Protein AF-A0AAV4GN43-F1 (afdb_monomer_lite)

InterPro domains:
  IPR001873 Epithelial sodium channel [PF00858] (1-81)
  IPR001873 Epithelial sodium channel [PR01078] (28-48)
  IPR001873 Epithelial sodium channel [PR01078] (48-62)
  IPR001873 Epithelial sodium channel [PR01078] (62-78)
  IPR00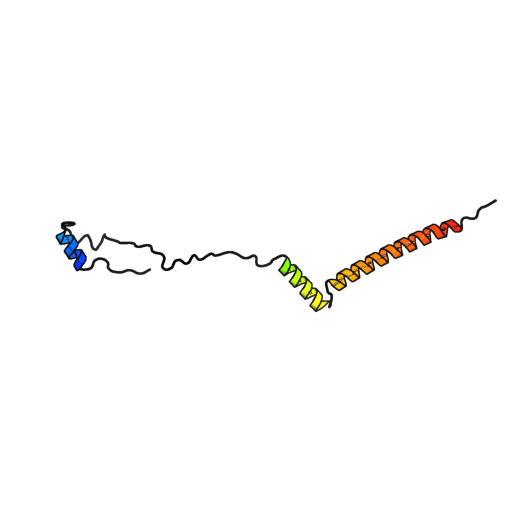1873 Epithelial sodium channel [PTHR11690] (20-88)

Structure (mmCIF, N/CA/C/O backbone):
data_AF-A0AAV4GN43-F1
#
_entry.id   AF-A0AAV4GN43-F1
#
loop_
_atom_site.group_PDB
_atom_site.id
_atom_site.type_symbol
_atom_site.label_atom_id
_atom_site.label_alt_id
_atom_site.label_comp_id
_atom_site.label_asym_id
_atom_site.label_entity_id
_atom_site.label_seq_id
_atom_site.pdbx_PDB_ins_code
_atom_site.Cartn_x
_atom_site.Cartn_y
_atom_site.Cartn_z
_atom_site.occupancy
_atom_site.B_iso_or_equiv
_atom_site.auth_seq_id
_atom_site.auth_comp_id
_atom_site.auth_asym_id
_atom_site.auth_atom_id
_atom_site.pdbx_PDB_model_num
ATOM 1 N N . MET A 1 1 ? -27.401 -11.033 34.724 1.00 54.81 1 MET A N 1
ATOM 2 C CA . MET A 1 1 ? -28.696 -10.676 35.337 1.00 54.81 1 MET A CA 1
ATOM 3 C C . MET A 1 1 ? -28.532 -10.817 36.836 1.00 54.81 1 MET A C 1
ATOM 5 O O . MET A 1 1 ? -27.909 -11.785 37.253 1.00 54.81 1 MET A O 1
ATOM 9 N N . SER A 1 2 ? -28.969 -9.821 37.603 1.00 72.81 2 SER A N 1
ATOM 10 C CA . SER A 1 2 ? -28.910 -9.826 39.068 1.00 72.81 2 SER A CA 1
ATOM 11 C C . SER A 1 2 ? -30.337 -9.793 39.586 1.00 72.81 2 SER A C 1
ATOM 13 O O . SER A 1 2 ? -31.152 -9.064 39.027 1.00 72.81 2 SER A O 1
ATOM 15 N N . TYR A 1 3 ? -30.621 -10.567 40.626 1.00 74.94 3 TYR A N 1
ATOM 16 C CA . TYR A 1 3 ? -31.922 -10.598 41.283 1.00 74.94 3 TYR A CA 1
ATOM 17 C C . TYR A 1 3 ? -31.704 -10.340 42.768 1.00 74.94 3 TYR A C 1
ATOM 19 O O . TYR A 1 3 ? -30.750 -10.856 43.353 1.00 74.94 3 TYR A O 1
ATOM 27 N N . ALA A 1 4 ? -32.567 -9.525 43.355 1.00 77.06 4 ALA A N 1
ATOM 28 C CA . ALA A 1 4 ? -32.612 -9.284 44.785 1.00 77.06 4 ALA A CA 1
ATOM 29 C C . ALA A 1 4 ? -34.055 -9.464 45.242 1.00 77.06 4 ALA A C 1
ATOM 31 O O . ALA A 1 4 ? -34.987 -9.151 44.501 1.00 77.06 4 ALA A O 1
ATOM 32 N N . ASP A 1 5 ? -34.222 -9.991 46.448 1.00 71.81 5 ASP A N 1
ATOM 33 C CA . ASP A 1 5 ? -35.535 -10.083 47.064 1.00 71.81 5 ASP A CA 1
ATOM 34 C C . ASP A 1 5 ? -35.965 -8.676 4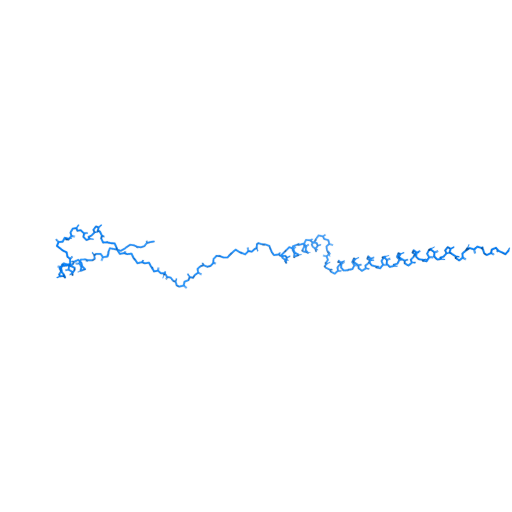7.497 1.00 71.81 5 ASP A C 1
ATOM 36 O O . ASP A 1 5 ? -35.436 -8.108 48.456 1.00 71.81 5 ASP A O 1
ATOM 40 N N . PHE A 1 6 ? -36.850 -8.070 46.706 1.00 66.88 6 PHE A N 1
ATOM 41 C CA . PHE A 1 6 ? -37.316 -6.699 46.905 1.00 66.88 6 PHE A CA 1
ATOM 42 C C . PHE A 1 6 ? -38.253 -6.585 48.119 1.00 66.88 6 PHE A C 1
ATOM 44 O O . PHE A 1 6 ? -38.317 -5.545 48.782 1.00 66.88 6 PHE A O 1
ATOM 51 N N . ALA A 1 7 ? -38.944 -7.673 48.466 1.00 66.44 7 ALA A N 1
ATOM 52 C CA . ALA A 1 7 ? -39.922 -7.703 49.543 1.00 66.44 7 ALA A CA 1
ATOM 53 C C . ALA A 1 7 ? -39.241 -7.859 50.913 1.00 66.44 7 ALA A C 1
ATOM 55 O O . ALA A 1 7 ? -39.345 -8.878 51.591 1.00 66.44 7 ALA A O 1
ATOM 56 N N . SER A 1 8 ? -38.532 -6.821 51.365 1.00 71.88 8 SER A N 1
ATOM 57 C CA . SER A 1 8 ? -38.031 -6.809 52.741 1.00 71.88 8 SER A CA 1
ATOM 58 C C . SER A 1 8 ? -39.199 -6.785 53.740 1.00 71.88 8 SER A C 1
ATOM 60 O O . SER A 1 8 ? -40.208 -6.105 53.530 1.00 71.88 8 SER A O 1
ATOM 62 N N . LYS A 1 9 ? -39.032 -7.451 54.893 1.00 74.00 9 LYS A N 1
ATOM 63 C CA . LYS A 1 9 ? -40.019 -7.488 55.999 1.00 74.00 9 LYS A CA 1
ATOM 64 C C . LYS A 1 9 ? -40.494 -6.100 56.454 1.00 74.00 9 LYS A C 1
ATOM 66 O O . LYS A 1 9 ? -41.540 -5.973 57.084 1.00 74.00 9 LYS A O 1
ATOM 71 N N . PHE A 1 10 ? -39.704 -5.061 56.180 1.00 76.06 10 PHE A N 1
ATOM 72 C CA . PHE A 1 10 ? -40.048 -3.672 56.459 1.00 76.06 10 PHE A CA 1
ATOM 73 C C . PHE A 1 10 ? -41.084 -3.122 55.468 1.00 76.06 10 PHE A C 1
ATOM 75 O O . PHE A 1 10 ? -42.096 -2.580 55.904 1.00 76.06 10 PHE A O 1
ATOM 82 N N . ILE A 1 11 ? -40.875 -3.316 54.159 1.00 74.06 11 ILE A N 1
ATOM 83 C CA . ILE A 1 11 ? -41.825 -2.893 53.113 1.00 74.06 11 ILE A CA 1
ATOM 84 C C . ILE A 1 11 ? -43.130 -3.673 53.235 1.00 74.06 11 ILE A C 1
ATOM 86 O O . ILE A 1 11 ? -44.203 -3.090 53.130 1.00 74.06 11 ILE A O 1
ATOM 90 N N . GLU A 1 12 ? -43.047 -4.965 53.549 1.00 71.88 12 GLU A N 1
ATOM 91 C CA . GLU A 1 12 ? -44.221 -5.798 53.807 1.00 71.88 12 GLU A CA 1
ATOM 92 C C . GLU A 1 12 ? -45.069 -5.229 54.960 1.00 71.88 12 GLU A C 1
ATOM 94 O O . GLU A 1 12 ? -46.286 -5.079 54.848 1.00 71.88 12 GLU A O 1
ATOM 99 N N . LYS A 1 13 ? -44.419 -4.833 56.062 1.00 73.69 13 LYS A N 1
ATOM 100 C CA . LYS A 1 13 ? -45.083 -4.233 57.225 1.00 73.69 13 LYS A CA 1
ATOM 101 C C . LYS A 1 13 ? -45.651 -2.841 56.922 1.00 73.69 13 LYS A C 1
ATOM 103 O O . LYS A 1 13 ? -46.727 -2.509 57.421 1.00 73.69 13 LYS A O 1
ATOM 108 N N . GLN A 1 14 ? -44.961 -2.049 56.104 1.00 73.69 14 GLN A N 1
ATOM 109 C CA . GLN A 1 14 ? -45.416 -0.725 55.679 1.00 73.69 14 GLN A CA 1
ATOM 110 C C . GLN A 1 14 ? -46.623 -0.821 54.731 1.00 73.69 14 GLN A C 1
ATOM 112 O O . GLN A 1 14 ? -47.635 -0.174 54.975 1.00 73.69 14 GLN A O 1
ATOM 117 N N . ALA A 1 15 ? -46.591 -1.720 53.744 1.00 70.56 15 ALA A N 1
ATOM 118 C CA . ALA A 1 15 ? -47.697 -1.959 52.811 1.00 70.56 15 ALA A CA 1
ATOM 119 C C . ALA A 1 15 ? -48.966 -2.484 53.510 1.00 70.56 15 ALA A C 1
ATOM 121 O O . ALA A 1 15 ? -50.083 -2.153 53.107 1.00 70.56 15 ALA A O 1
ATOM 122 N N . MET A 1 16 ? -48.805 -3.264 54.588 1.00 70.25 16 MET A N 1
ATOM 123 C CA . MET A 1 16 ? -49.925 -3.656 55.453 1.00 70.25 16 MET A CA 1
ATOM 124 C C . MET A 1 16 ? -50.487 -2.501 56.280 1.00 70.25 16 MET A C 1
ATOM 126 O O . MET A 1 16 ? -51.686 -2.472 56.545 1.00 70.25 16 MET A O 1
ATOM 130 N N . THR A 1 17 ? -49.632 -1.569 56.701 1.00 72.62 17 THR A N 1
ATOM 131 C CA . THR A 1 17 ? -50.029 -0.408 57.511 1.00 72.62 17 THR A CA 1
ATOM 132 C C . THR A 1 17 ? -50.737 0.646 56.658 1.00 72.62 17 THR A C 1
ATOM 134 O O . THR A 1 17 ? -51.712 1.239 57.113 1.00 72.62 17 THR A O 1
ATOM 137 N N . ASP A 1 18 ? -50.330 0.798 55.397 1.00 71.81 18 ASP A N 1
ATOM 138 C CA . ASP A 1 18 ? -50.927 1.729 54.430 1.00 71.81 18 ASP A CA 1
ATOM 139 C C . ASP A 1 18 ? -52.246 1.205 53.816 1.00 71.81 18 ASP A C 1
ATOM 141 O O . ASP A 1 18 ? -52.820 1.825 52.922 1.00 71.81 18 ASP A O 1
ATOM 145 N N . GLY A 1 19 ? -52.758 0.064 54.298 1.00 66.19 19 GLY A N 1
ATOM 146 C CA . GLY A 1 19 ? -54.057 -0.491 53.901 1.00 66.19 19 GLY A CA 1
ATOM 147 C C . GLY A 1 19 ? -54.097 -1.061 52.481 1.00 66.19 19 GLY A C 1
ATOM 148 O O . GLY A 1 19 ? -55.180 -1.348 51.969 1.00 66.19 19 GLY A O 1
ATOM 149 N N . LEU A 1 20 ? -52.937 -1.244 51.838 1.00 63.56 20 LEU A N 1
ATOM 150 C CA . LEU A 1 20 ? -52.866 -1.545 50.410 1.00 63.56 20 LEU A CA 1
ATOM 151 C C . LEU A 1 20 ? -53.202 -3.009 50.076 1.00 63.56 20 LEU A C 1
ATOM 153 O O . LEU A 1 20 ? -53.439 -3.303 48.908 1.00 63.56 20 LEU A O 1
ATOM 157 N N . THR A 1 21 ? -53.263 -3.949 51.036 1.00 54.16 21 THR A N 1
ATOM 158 C CA . THR A 1 21 ? -53.863 -5.284 50.792 1.00 54.16 21 THR A CA 1
ATOM 159 C C . THR A 1 21 ? -54.050 -6.147 52.051 1.00 54.16 21 THR A C 1
ATOM 161 O O . THR A 1 21 ? -53.106 -6.438 52.777 1.00 54.16 21 THR A O 1
ATOM 164 N N . PHE A 1 22 ? -55.256 -6.702 52.228 1.00 57.25 22 PHE A N 1
ATOM 165 C CA . PHE A 1 22 ? -55.615 -7.743 53.214 1.00 57.25 22 PHE A CA 1
ATOM 166 C C . PHE A 1 22 ? -55.004 -9.133 52.920 1.00 57.25 22 PHE A C 1
ATOM 168 O O . PHE A 1 22 ? -55.392 -10.133 53.524 1.00 57.25 22 PHE A O 1
ATOM 175 N N . VAL A 1 23 ? -54.073 -9.237 51.965 1.00 58.47 23 VAL A N 1
ATOM 176 C CA . VAL A 1 23 ? -53.656 -10.513 51.368 1.00 58.47 23 VAL A CA 1
ATOM 177 C C . VAL A 1 23 ? -52.133 -10.612 51.316 1.00 58.47 23 VAL A C 1
ATOM 179 O O . VAL A 1 23 ? -51.509 -10.592 50.259 1.00 58.47 23 VAL A O 1
ATOM 182 N N . LYS A 1 24 ? -51.541 -10.801 52.499 1.00 56.28 24 LYS A N 1
ATOM 183 C CA . LYS A 1 24 ? -50.128 -11.164 52.719 1.00 56.28 24 LYS A CA 1
ATOM 184 C C . LYS A 1 24 ? -49.621 -12.249 51.750 1.00 56.28 24 LYS A C 1
ATOM 186 O O . LYS A 1 24 ? -48.475 -12.239 51.334 1.00 56.28 24 LYS A O 1
ATOM 191 N N . LYS A 1 25 ? -50.508 -13.167 51.350 1.00 58.19 25 LYS A N 1
ATOM 192 C CA . LYS A 1 25 ? -50.192 -14.366 50.561 1.00 58.19 25 LYS A CA 1
ATOM 193 C C . LYS A 1 25 ? -50.122 -14.157 49.039 1.00 58.19 25 LYS A C 1
ATOM 195 O O . LYS A 1 25 ? -49.834 -15.116 48.331 1.00 58.19 25 LYS A O 1
ATOM 200 N N . HIS A 1 26 ? -50.461 -12.977 48.512 1.00 56.66 26 HIS A N 1
ATOM 201 C CA . HIS A 1 26 ? -50.497 -12.734 47.055 1.00 56.66 26 HIS A CA 1
ATOM 202 C C . HIS A 1 26 ? -49.468 -11.717 46.566 1.00 56.66 26 HIS A C 1
ATOM 204 O O . HIS A 1 26 ? -49.231 -11.640 45.366 1.00 56.66 26 HIS A O 1
ATOM 210 N N . LEU A 1 27 ? -48.827 -10.980 47.472 1.00 61.94 27 LEU A N 1
ATOM 211 C CA . LEU A 1 27 ? -47.807 -9.997 47.109 1.00 61.94 27 LEU A CA 1
ATOM 212 C C . LEU A 1 27 ? -46.480 -10.666 46.730 1.00 61.94 27 LEU A C 1
ATOM 214 O O . LEU A 1 27 ? -45.921 -10.339 45.690 1.00 61.94 27 LEU A O 1
ATOM 218 N N . GLU A 1 28 ? -46.032 -11.662 47.502 1.00 63.44 28 GLU A N 1
ATOM 219 C CA . GLU A 1 28 ? -44.761 -12.370 47.258 1.00 63.44 28 GLU A CA 1
ATOM 220 C C . GLU A 1 28 ? -44.736 -13.140 45.924 1.00 63.44 28 GLU A C 1
ATOM 222 O O . GLU A 1 28 ? -43.675 -13.346 45.348 1.00 63.44 28 GLU A O 1
ATOM 227 N N . GLY A 1 29 ? -45.900 -13.572 45.423 1.00 65.94 29 GLY A N 1
ATOM 228 C CA . GLY A 1 29 ? -46.001 -14.389 44.209 1.00 65.94 29 GLY A CA 1
ATOM 229 C C . GLY A 1 29 ? -46.282 -13.620 42.916 1.00 65.94 29 GLY A C 1
ATOM 230 O O . GLY A 1 29 ? -46.080 -14.181 41.843 1.00 65.94 29 GLY A O 1
ATOM 231 N N . ASN A 1 30 ? -46.759 -12.371 43.000 1.00 67.69 30 ASN A N 1
ATOM 232 C CA . ASN A 1 30 ? -47.227 -11.609 41.831 1.00 67.69 30 ASN A CA 1
ATOM 233 C C . ASN A 1 30 ? -46.538 -10.252 41.638 1.00 67.69 30 ASN A C 1
ATOM 235 O O . ASN A 1 30 ? -46.731 -9.637 40.588 1.00 67.69 30 ASN A O 1
ATOM 239 N N . LEU A 1 31 ? -45.768 -9.756 42.610 1.00 69.44 31 LEU A N 1
ATOM 240 C CA . LEU A 1 31 ? -45.054 -8.491 42.464 1.00 69.44 31 LEU A CA 1
ATOM 241 C C . LEU A 1 31 ? -43.658 -8.744 41.882 1.00 69.44 31 LEU A C 1
ATOM 243 O O . LEU A 1 31 ? -42.830 -9.404 42.503 1.00 69.44 31 LEU A O 1
ATOM 247 N N . ILE A 1 32 ? -43.395 -8.202 40.693 1.00 75.25 32 ILE A N 1
ATOM 248 C CA . ILE A 1 32 ? -42.076 -8.230 40.054 1.00 75.25 32 ILE A CA 1
ATOM 249 C C . ILE A 1 32 ? -41.695 -6.793 39.715 1.00 75.25 32 ILE A C 1
ATOM 251 O O . ILE A 1 32 ? -42.404 -6.123 38.965 1.00 75.25 32 ILE A O 1
ATOM 255 N N . GLU A 1 33 ? -40.567 -6.333 40.249 1.00 73.69 33 GLU A N 1
ATOM 256 C CA . GLU A 1 33 ? -39.954 -5.064 39.867 1.00 73.69 33 GLU A CA 1
ATOM 257 C C . GLU A 1 33 ? -38.821 -5.327 38.866 1.00 73.69 33 GLU A C 1
ATOM 259 O O . GLU A 1 33 ? -37.941 -6.157 39.102 1.00 73.69 33 GLU A O 1
ATOM 264 N N . LEU A 1 34 ? -38.862 -4.640 37.721 1.00 80.94 34 LEU A N 1
ATOM 265 C CA . LEU A 1 34 ? -37.850 -4.728 36.671 1.00 80.94 34 LEU A CA 1
ATOM 266 C C . LEU A 1 34 ? -37.239 -3.346 36.448 1.00 80.94 34 LEU A C 1
ATOM 268 O O . LEU A 1 34 ? -37.882 -2.465 35.882 1.00 80.94 34 LEU A O 1
ATOM 272 N N . GLU A 1 35 ? -35.974 -3.189 36.826 1.00 80.06 35 GLU A N 1
ATOM 273 C CA . GLU A 1 35 ? -35.195 -1.993 36.519 1.00 80.06 35 GLU A CA 1
ATOM 274 C C . GLU A 1 35 ? -34.227 -2.279 35.362 1.00 80.06 35 GLU A C 1
ATOM 276 O O . GLU A 1 35 ? -33.361 -3.156 35.449 1.00 80.06 35 GLU A O 1
ATOM 281 N N . VAL A 1 36 ? -34.373 -1.547 34.253 1.00 83.25 36 VAL A N 1
ATOM 282 C CA . VAL A 1 36 ? -33.484 -1.651 33.087 1.00 83.25 36 VAL A CA 1
ATOM 283 C C . VAL A 1 36 ? -32.608 -0.407 33.021 1.00 83.25 36 VAL A C 1
ATOM 285 O O . VAL A 1 36 ? -33.026 0.634 32.520 1.00 83.25 36 VAL A O 1
ATOM 288 N N . THR A 1 37 ? -31.369 -0.545 33.490 1.00 80.19 37 THR A N 1
ATOM 289 C CA . THR A 1 37 ? -30.403 0.558 33.567 1.00 80.19 37 THR A CA 1
ATOM 290 C C . THR A 1 37 ? -29.112 0.198 32.830 1.00 80.19 37 THR A C 1
ATOM 292 O O . THR A 1 37 ? -28.632 -0.938 32.875 1.00 80.19 37 THR A O 1
ATOM 295 N N . PHE A 1 38 ? -28.518 1.168 32.130 1.00 80.88 38 PHE A N 1
ATOM 296 C CA . PHE A 1 38 ? -27.202 0.998 31.513 1.00 80.88 38 PHE A CA 1
ATOM 297 C C . PHE A 1 38 ? -26.121 0.978 32.599 1.00 80.88 38 PHE A C 1
ATOM 299 O O . PHE A 1 38 ? -25.962 1.943 33.340 1.00 80.88 38 PHE A O 1
ATOM 306 N N . LYS A 1 39 ? -25.327 -0.098 32.667 1.00 76.25 39 LYS A N 1
ATOM 307 C CA . LYS A 1 39 ? -24.220 -0.222 33.638 1.00 76.25 39 LYS A CA 1
ATOM 308 C C . LYS A 1 39 ? -23.167 0.884 33.477 1.00 76.25 39 LYS A C 1
ATOM 310 O O . LYS A 1 39 ? -22.478 1.247 34.427 1.00 76.25 39 LYS A O 1
ATOM 315 N N . THR A 1 40 ? -22.993 1.389 32.261 1.00 75.81 40 THR A N 1
ATOM 316 C CA . THR A 1 40 ? -22.057 2.465 31.928 1.00 75.81 40 THR A CA 1
ATOM 317 C C . THR A 1 40 ? -22.566 3.167 30.672 1.00 75.81 40 THR A C 1
ATOM 319 O O . THR A 1 40 ? -23.156 2.516 29.810 1.00 75.81 40 THR A O 1
ATOM 322 N N . LEU A 1 41 ? -22.312 4.472 30.543 1.00 78.56 41 LEU A N 1
ATOM 323 C CA . LEU A 1 41 ? -22.595 5.271 29.341 1.00 78.56 41 LEU A CA 1
ATOM 324 C C . LEU A 1 41 ? -21.609 4.944 28.206 1.00 78.56 41 LEU A C 1
ATOM 326 O O . LEU A 1 41 ? -20.933 5.824 27.682 1.00 78.56 41 LEU A O 1
ATOM 330 N N . ASN A 1 42 ? -21.481 3.665 27.860 1.00 74.19 42 ASN A N 1
ATOM 331 C CA . ASN A 1 42 ? -20.575 3.206 26.820 1.00 74.19 42 ASN A CA 1
ATOM 332 C C . ASN A 1 42 ? -21.385 2.588 25.681 1.00 74.19 42 ASN A C 1
ATOM 334 O O . ASN A 1 42 ? -22.131 1.630 25.883 1.00 74.19 42 ASN A O 1
ATOM 338 N N . VAL A 1 43 ? -21.243 3.152 24.483 1.00 79.31 43 VAL A N 1
ATOM 339 C CA . VAL A 1 43 ? -21.919 2.674 23.275 1.00 79.31 43 VAL A CA 1
ATOM 340 C C . VAL A 1 43 ? -20.929 1.830 22.487 1.00 79.31 43 VAL A C 1
ATOM 342 O O . VAL A 1 43 ? -19.962 2.346 21.930 1.00 79.31 43 VAL A O 1
ATOM 345 N N . MET A 1 44 ? -21.162 0.520 22.437 1.00 80.00 44 MET A N 1
ATOM 346 C CA . MET A 1 44 ? -20.368 -0.373 21.600 1.00 80.00 44 MET A CA 1
ATOM 347 C C . MET A 1 44 ? -20.798 -0.199 20.142 1.00 80.00 44 MET A C 1
ATOM 349 O O . MET A 1 44 ? -21.910 -0.567 19.766 1.00 80.00 44 MET A O 1
ATOM 353 N N . LYS A 1 45 ? -19.916 0.369 19.319 1.00 80.06 45 LYS A N 1
ATOM 354 C CA . LYS A 1 45 ? -20.131 0.499 17.877 1.00 80.06 45 LYS A CA 1
ATOM 355 C C . LYS A 1 45 ? -19.345 -0.591 17.155 1.00 80.06 45 LYS A C 1
ATOM 357 O O . LYS A 1 45 ? -18.120 -0.557 17.141 1.00 80.06 45 LYS A O 1
ATOM 362 N N . VAL A 1 46 ? -20.048 -1.544 16.549 1.00 80.12 46 VAL A N 1
ATOM 363 C CA . VAL A 1 46 ? -19.442 -2.568 15.688 1.00 80.12 46 VAL A CA 1
ATOM 364 C C . VAL A 1 46 ? -19.504 -2.060 14.251 1.00 80.12 46 VAL A C 1
ATOM 366 O O . VAL A 1 46 ? -20.587 -1.933 13.683 1.00 80.12 46 VAL A O 1
ATOM 369 N N . VAL A 1 47 ? -18.350 -1.714 13.684 1.00 84.56 47 VAL A N 1
ATOM 370 C CA . VAL A 1 47 ? -18.207 -1.351 12.268 1.00 84.56 47 VAL A CA 1
ATOM 371 C C . VAL A 1 47 ? -17.377 -2.410 11.561 1.00 84.56 47 VAL A C 1
ATOM 373 O O . VAL A 1 47 ? -16.418 -2.929 12.124 1.00 84.56 47 VAL A O 1
ATOM 376 N N . GLN A 1 48 ? -17.772 -2.745 10.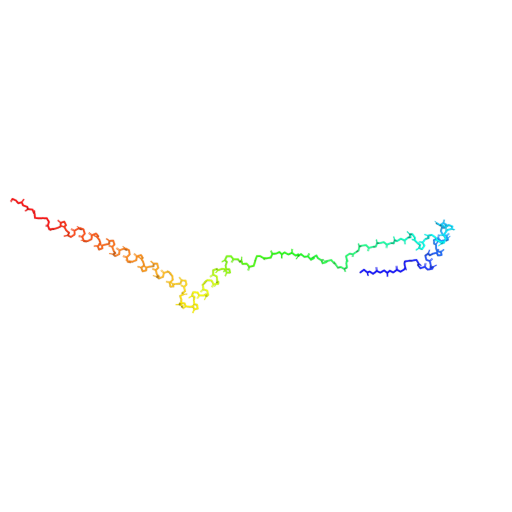337 1.00 69.50 48 GLN A N 1
ATOM 377 C CA . GLN A 1 48 ? -16.998 -3.625 9.471 1.00 69.50 48 GLN A CA 1
ATOM 378 C C . GLN A 1 48 ? -16.029 -2.759 8.674 1.00 69.50 48 GLN A C 1
ATOM 380 O O . GLN A 1 48 ? -16.465 -1.903 7.902 1.00 69.50 48 GLN A O 1
ATOM 385 N N . GLU A 1 49 ? -14.732 -2.962 8.877 1.00 83.12 49 GLU A N 1
ATOM 386 C CA . GLU A 1 49 ? -13.714 -2.358 8.024 1.00 83.12 49 GLU A CA 1
ATOM 387 C C . GLU A 1 49 ? -13.424 -3.285 6.838 1.00 83.12 49 GLU A C 1
ATOM 389 O O . GLU A 1 49 ? -13.360 -4.504 7.015 1.00 83.12 49 GLU A O 1
ATOM 394 N N . PRO A 1 50 ? -13.286 -2.744 5.616 1.00 81.00 50 PRO A N 1
ATOM 395 C CA . PRO A 1 50 ? -12.932 -3.550 4.459 1.00 81.00 50 PRO A CA 1
ATOM 396 C C . PRO A 1 50 ? -11.540 -4.164 4.649 1.00 81.00 50 PRO A C 1
ATOM 398 O O . PRO A 1 50 ? -10.574 -3.456 4.919 1.00 81.00 50 PRO A O 1
ATOM 401 N N . GLU A 1 51 ? -11.439 -5.479 4.457 1.00 77.75 51 GLU A N 1
ATOM 402 C CA . GLU A 1 51 ? -10.199 -6.245 4.652 1.00 77.75 51 GLU A CA 1
ATOM 403 C C . GLU A 1 51 ? -9.077 -5.819 3.688 1.00 77.75 51 GLU A C 1
ATOM 405 O O . GLU A 1 51 ? -7.897 -5.845 4.033 1.00 77.75 51 GLU A O 1
ATOM 410 N N . MET A 1 52 ? -9.438 -5.365 2.483 1.00 77.94 52 MET A N 1
ATOM 411 C CA . MET A 1 52 ? -8.497 -4.814 1.511 1.00 77.94 52 MET A CA 1
ATOM 412 C C . MET A 1 52 ? -8.989 -3.492 0.938 1.00 77.94 52 MET A C 1
ATOM 414 O O . MET A 1 52 ? -10.078 -3.391 0.375 1.00 77.94 52 MET A O 1
ATOM 418 N N . SER A 1 53 ? -8.119 -2.490 1.013 1.00 86.88 53 SER A N 1
ATOM 419 C CA . SER A 1 53 ? -8.252 -1.245 0.264 1.00 86.88 53 SER A CA 1
ATOM 420 C C . SER A 1 53 ? -7.453 -1.322 -1.041 1.00 86.88 53 SER A C 1
ATOM 422 O O . SER A 1 53 ? -6.523 -2.122 -1.167 1.00 86.88 53 SER A O 1
ATOM 424 N N . ALA A 1 54 ? -7.754 -0.447 -2.005 1.00 89.19 54 ALA A N 1
ATOM 425 C CA . ALA A 1 54 ? -6.969 -0.340 -3.239 1.00 89.19 54 ALA A CA 1
ATOM 426 C C . ALA A 1 54 ? -5.468 -0.102 -2.963 1.00 89.19 54 ALA A C 1
ATOM 428 O O . ALA A 1 54 ? -4.610 -0.647 -3.655 1.00 89.19 54 ALA A O 1
ATOM 429 N N . TYR A 1 55 ? -5.145 0.645 -1.903 1.00 91.50 55 TYR A N 1
ATOM 430 C CA . TYR A 1 55 ? -3.767 0.890 -1.474 1.00 91.50 55 TYR A CA 1
ATOM 431 C C . TYR A 1 55 ? -3.076 -0.382 -0.980 1.00 91.50 55 TYR A C 1
ATOM 433 O O . TYR A 1 55 ? -1.906 -0.604 -1.288 1.00 91.50 55 TYR A O 1
ATOM 441 N N . THR A 1 56 ? -3.806 -1.244 -0.269 1.00 90.50 56 THR A N 1
ATOM 442 C CA . THR A 1 56 ? -3.300 -2.537 0.210 1.00 90.50 56 THR A CA 1
ATOM 443 C C . THR A 1 56 ? -2.918 -3.440 -0.964 1.00 90.50 56 THR A C 1
ATOM 445 O O . THR A 1 56 ? -1.859 -4.063 -0.945 1.00 90.50 56 THR A O 1
ATOM 448 N N . VAL A 1 57 ? -3.736 -3.455 -2.022 1.00 92.75 57 VAL A N 1
ATOM 449 C CA . VAL A 1 57 ? -3.479 -4.251 -3.233 1.00 92.75 57 VAL A CA 1
ATOM 450 C C . VAL A 1 57 ? -2.244 -3.743 -3.980 1.00 92.75 57 VAL A C 1
ATOM 452 O O . VAL A 1 57 ? -1.368 -4.532 -4.334 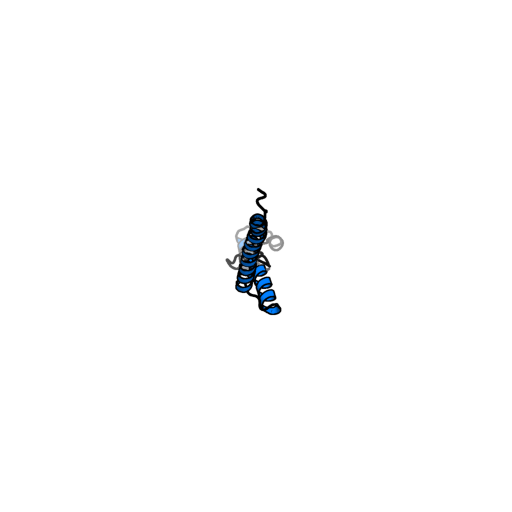1.00 92.75 57 VAL A O 1
ATOM 455 N N . ILE A 1 58 ? -2.135 -2.427 -4.183 1.00 92.88 58 ILE A N 1
ATOM 456 C CA . ILE A 1 58 ? -0.980 -1.817 -4.860 1.00 92.88 58 ILE A CA 1
ATOM 457 C C . ILE A 1 58 ? 0.307 -2.056 -4.058 1.00 92.88 58 ILE A C 1
ATOM 459 O O . ILE A 1 58 ? 1.338 -2.391 -4.640 1.00 92.88 58 ILE A O 1
ATOM 463 N N . GLY A 1 59 ? 0.244 -1.945 -2.728 1.00 92.62 59 GLY A N 1
ATOM 464 C CA . GLY A 1 59 ? 1.374 -2.225 -1.842 1.00 92.62 59 GLY A CA 1
ATOM 465 C C . GLY A 1 59 ? 1.823 -3.687 -1.893 1.00 92.62 59 GLY A C 1
ATOM 466 O O . GLY A 1 59 ? 3.020 -3.952 -1.992 1.00 92.62 59 GLY A O 1
ATOM 467 N N . ALA A 1 60 ? 0.883 -4.636 -1.895 1.00 92.88 60 ALA A N 1
ATOM 468 C CA . ALA A 1 60 ? 1.196 -6.061 -1.997 1.00 92.88 60 ALA A CA 1
ATOM 469 C C . ALA A 1 60 ? 1.838 -6.419 -3.349 1.00 92.88 60 ALA A C 1
ATOM 471 O O . ALA A 1 60 ? 2.857 -7.111 -3.384 1.00 92.88 60 ALA A O 1
ATOM 472 N N . LEU A 1 61 ? 1.290 -5.903 -4.454 1.00 92.75 61 LEU A N 1
ATOM 473 C CA . LEU A 1 61 ? 1.846 -6.105 -5.795 1.00 92.75 61 LEU A CA 1
ATOM 474 C C . LEU A 1 61 ? 3.234 -5.473 -5.934 1.00 92.75 61 LEU A C 1
ATOM 476 O O . LEU A 1 61 ? 4.164 -6.131 -6.393 1.00 92.75 61 LEU A O 1
ATOM 480 N N . GLY A 1 62 ? 3.397 -4.223 -5.495 1.00 92.12 62 GLY A N 1
ATOM 481 C CA . GLY A 1 62 ? 4.688 -3.536 -5.509 1.00 92.12 62 GLY A CA 1
ATOM 482 C C . GLY A 1 62 ? 5.733 -4.237 -4.640 1.00 92.12 62 GLY A C 1
ATOM 483 O O . GLY A 1 62 ? 6.883 -4.363 -5.051 1.00 92.12 62 GLY A O 1
ATOM 484 N N . GLY A 1 63 ? 5.329 -4.760 -3.479 1.00 92.12 63 GLY A N 1
ATOM 485 C CA . GLY A 1 63 ? 6.195 -5.541 -2.598 1.00 92.12 63 GLY A CA 1
ATOM 486 C C . GLY A 1 63 ? 6.664 -6.848 -3.237 1.00 92.12 63 GLY A C 1
ATOM 487 O O . GLY A 1 63 ? 7.854 -7.149 -3.199 1.00 92.12 63 GLY A O 1
ATOM 488 N N . GLN A 1 64 ? 5.765 -7.602 -3.878 1.00 94.56 64 GLN A N 1
ATOM 489 C CA . GLN A 1 64 ? 6.132 -8.838 -4.580 1.00 94.56 64 GLN A CA 1
ATOM 490 C C . GLN A 1 64 ? 7.014 -8.565 -5.804 1.00 94.56 64 GLN A C 1
ATOM 492 O O . GLN A 1 64 ? 8.026 -9.238 -5.990 1.00 94.56 64 GLN A O 1
ATOM 497 N N . LEU A 1 65 ? 6.682 -7.559 -6.615 1.00 93.19 65 LEU A N 1
ATOM 498 C CA . LEU A 1 65 ? 7.502 -7.164 -7.765 1.00 93.19 65 LEU A CA 1
ATOM 499 C C . LEU A 1 65 ? 8.890 -6.668 -7.328 1.00 93.19 65 LEU A C 1
ATOM 501 O O . LEU A 1 65 ? 9.895 -7.055 -7.923 1.00 93.19 65 LEU A O 1
ATOM 505 N N . GLY A 1 66 ? 8.963 -5.888 -6.250 1.00 93.88 66 GLY A N 1
ATOM 506 C CA . GLY A 1 66 ? 10.226 -5.437 -5.668 1.00 93.88 66 GLY A CA 1
ATOM 507 C C . GLY A 1 66 ? 11.060 -6.583 -5.095 1.00 93.88 66 GLY A C 1
ATOM 508 O O . GLY A 1 66 ? 12.272 -6.601 -5.283 1.00 93.88 66 GLY A O 1
ATOM 509 N N . LEU A 1 67 ? 10.428 -7.571 -4.454 1.00 93.50 67 LEU A N 1
ATOM 510 C CA . LEU A 1 67 ? 11.121 -8.722 -3.869 1.00 93.50 67 LEU A CA 1
ATOM 511 C C . LEU A 1 67 ? 11.650 -9.695 -4.933 1.00 93.50 67 LEU A C 1
ATOM 513 O O . LEU A 1 67 ? 12.780 -10.162 -4.826 1.00 93.50 67 LEU A O 1
ATOM 517 N N . PHE A 1 68 ? 10.835 -10.024 -5.941 1.00 92.62 68 PHE A N 1
ATOM 518 C CA . PHE A 1 68 ? 11.162 -11.074 -6.912 1.00 92.62 68 PHE A CA 1
ATOM 519 C C . PHE A 1 68 ? 11.917 -10.569 -8.144 1.00 92.62 68 PHE A C 1
ATOM 521 O O . PHE A 1 68 ? 12.793 -11.271 -8.643 1.00 92.62 68 PHE A O 1
ATOM 528 N N . LEU A 1 69 ? 11.585 -9.379 -8.651 1.00 88.38 69 LEU A N 1
ATOM 529 C CA . LEU A 1 69 ? 12.219 -8.797 -9.841 1.00 88.38 69 LEU A CA 1
ATOM 530 C C . LEU A 1 69 ? 13.251 -7.718 -9.494 1.00 88.38 69 LEU A C 1
ATOM 532 O O . LEU A 1 69 ? 13.993 -7.295 -10.377 1.00 88.38 69 LEU A O 1
ATOM 536 N N . GLY A 1 70 ? 13.283 -7.232 -8.246 1.00 89.50 70 GLY A N 1
ATOM 537 C CA . GLY A 1 70 ? 14.056 -6.036 -7.893 1.00 89.50 70 GLY A CA 1
ATOM 538 C C . GLY A 1 70 ? 13.531 -4.768 -8.574 1.00 89.50 70 GLY A C 1
ATOM 539 O O . GLY A 1 70 ? 14.218 -3.750 -8.600 1.00 89.50 70 GLY A O 1
ATOM 540 N N . ALA A 1 71 ? 12.333 -4.829 -9.165 1.00 89.88 71 ALA A N 1
ATOM 541 C CA . ALA A 1 71 ? 11.766 -3.752 -9.958 1.00 89.88 71 ALA A CA 1
ATOM 542 C C . ALA A 1 71 ? 10.991 -2.781 -9.066 1.00 89.88 71 ALA A C 1
ATOM 544 O O . ALA A 1 71 ? 10.207 -3.182 -8.205 1.00 89.88 71 ALA A O 1
ATOM 545 N N . SER A 1 72 ? 11.189 -1.489 -9.305 1.00 91.19 72 SER A N 1
ATOM 546 C CA . SER A 1 72 ? 10.480 -0.417 -8.607 1.00 91.19 72 SER A CA 1
ATOM 547 C C . SER A 1 72 ? 9.535 0.326 -9.553 1.00 91.19 72 SER A C 1
ATOM 549 O O . SER A 1 72 ? 9.557 0.127 -10.769 1.00 91.19 72 SER A O 1
ATOM 551 N N . ALA A 1 73 ? 8.731 1.243 -9.008 1.00 88.38 73 ALA A N 1
ATOM 552 C CA . ALA A 1 73 ? 7.925 2.154 -9.822 1.00 88.38 73 ALA A CA 1
ATOM 553 C C . ALA A 1 73 ? 8.784 2.967 -10.811 1.00 88.38 73 ALA A C 1
ATOM 555 O O . ALA A 1 73 ? 8.336 3.273 -11.912 1.00 88.38 73 ALA A O 1
ATOM 556 N N . LEU A 1 74 ? 10.032 3.271 -10.446 1.00 92.00 74 LEU A N 1
ATOM 557 C CA . LEU A 1 74 ? 10.961 4.013 -11.295 1.00 92.00 74 LEU A CA 1
ATOM 558 C C . LEU A 1 74 ? 11.413 3.165 -12.493 1.00 92.00 74 LEU A C 1
ATOM 560 O O . LEU A 1 74 ? 11.393 3.641 -13.622 1.00 92.00 74 LEU A O 1
ATOM 564 N N . SER A 1 75 ? 11.663 1.872 -12.271 1.00 92.75 75 SER A N 1
ATOM 565 C CA . SER A 1 75 ? 11.961 0.905 -13.338 1.00 92.75 75 SER A CA 1
ATOM 566 C C . SER A 1 75 ? 10.810 0.773 -14.348 1.00 92.75 75 SER A C 1
ATOM 568 O O . SER A 1 75 ? 11.038 0.554 -15.534 1.00 92.75 75 SER A O 1
ATOM 570 N N . PHE A 1 76 ? 9.557 0.931 -13.903 1.00 90.88 76 PHE A N 1
ATOM 571 C CA . PHE A 1 76 ? 8.398 0.949 -14.801 1.00 90.88 76 PHE A CA 1
ATOM 572 C C . PHE A 1 76 ? 8.371 2.202 -15.691 1.00 90.88 76 PHE A C 1
ATOM 574 O O . PHE A 1 76 ? 8.076 2.105 -16.882 1.00 90.88 76 PHE A O 1
ATOM 581 N N . VAL A 1 77 ? 8.723 3.367 -15.138 1.00 94.94 77 VAL A N 1
ATOM 582 C CA . VAL A 1 77 ? 8.841 4.617 -15.907 1.00 94.94 77 VAL A CA 1
ATOM 583 C C . VAL A 1 77 ? 9.965 4.520 -16.940 1.00 94.94 77 VAL A C 1
ATOM 585 O O . VAL A 1 77 ? 9.745 4.868 -18.099 1.00 94.94 77 VAL A O 1
ATOM 588 N N . GLU A 1 78 ? 11.124 3.980 -16.563 1.00 95.06 78 GLU A N 1
ATOM 589 C CA . GLU A 1 78 ? 12.245 3.748 -17.488 1.00 95.06 78 GLU A CA 1
ATOM 590 C C . GLU A 1 78 ? 11.844 2.830 -18.651 1.00 95.06 78 GLU A C 1
ATOM 592 O O . GLU A 1 78 ? 12.179 3.090 -19.807 1.00 95.06 78 GLU A O 1
ATOM 597 N N . LEU A 1 79 ? 11.068 1.778 -18.375 1.00 94.06 79 LEU A N 1
ATOM 598 C CA . LEU A 1 79 ? 10.578 0.873 -19.413 1.00 94.06 79 LEU A CA 1
ATOM 599 C C . LEU A 1 79 ? 9.669 1.597 -20.418 1.00 94.06 79 LEU A C 1
ATOM 601 O O . LEU A 1 79 ? 9.777 1.361 -21.624 1.00 94.06 79 LEU A O 1
ATOM 605 N N . ILE A 1 80 ? 8.813 2.508 -19.947 1.00 95.50 80 ILE A N 1
ATOM 606 C CA . ILE A 1 80 ? 7.977 3.352 -20.814 1.00 95.50 80 ILE A CA 1
ATOM 607 C C . ILE A 1 80 ? 8.844 4.306 -21.641 1.00 95.50 80 ILE A C 1
ATOM 609 O O . ILE A 1 80 ? 8.616 4.443 -22.844 1.00 95.50 80 ILE A O 1
ATOM 613 N N . GLU A 1 81 ? 9.841 4.946 -21.030 1.00 96.12 81 GLU A N 1
ATOM 614 C CA . GLU A 1 81 ? 10.755 5.854 -21.728 1.00 96.12 81 GLU A CA 1
ATOM 615 C C . GLU A 1 81 ? 11.495 5.137 -22.864 1.00 96.12 81 GLU A C 1
ATOM 617 O O . GLU A 1 81 ? 11.500 5.613 -24.003 1.00 96.12 81 GLU A O 1
ATOM 622 N N . ILE A 1 82 ? 12.038 3.948 -22.593 1.00 96.19 82 ILE A N 1
ATOM 623 C CA . ILE A 1 82 ? 12.690 3.113 -23.607 1.00 96.19 82 ILE A CA 1
ATOM 624 C C . ILE A 1 82 ? 11.708 2.772 -24.732 1.00 96.19 82 ILE A C 1
ATOM 626 O O . ILE A 1 82 ? 12.055 2.901 -25.908 1.00 96.19 82 ILE A O 1
ATOM 630 N N . LEU A 1 83 ? 10.476 2.377 -24.400 1.00 95.88 83 LEU A N 1
ATOM 631 C CA . LEU A 1 83 ? 9.455 2.034 -25.393 1.00 95.88 83 LEU A CA 1
ATOM 632 C C . LEU A 1 83 ? 9.145 3.233 -26.306 1.00 95.88 83 LEU A C 1
ATOM 634 O O . LEU A 1 83 ? 9.116 3.086 -27.531 1.00 95.88 83 LEU A O 1
ATOM 638 N N . LEU A 1 84 ? 9.007 4.434 -25.740 1.00 95.69 84 LEU A N 1
ATOM 639 C CA . LEU A 1 84 ? 8.791 5.669 -26.500 1.00 95.69 84 LEU A CA 1
ATOM 640 C C . LEU A 1 84 ? 9.989 6.020 -27.393 1.00 95.69 84 LEU A C 1
ATOM 642 O O . LEU A 1 84 ? 9.805 6.336 -28.572 1.00 95.69 84 LEU A O 1
ATOM 646 N N . LEU A 1 85 ? 11.217 5.926 -26.880 1.00 95.19 85 LEU A N 1
ATOM 647 C CA . LEU A 1 85 ? 12.431 6.177 -27.664 1.00 95.19 85 LEU A CA 1
ATOM 648 C C . LEU A 1 85 ? 12.560 5.195 -28.834 1.00 95.19 85 LEU A C 1
ATOM 650 O O . LEU A 1 85 ? 12.856 5.600 -29.966 1.00 95.19 85 LEU A O 1
ATOM 654 N N . VAL A 1 86 ? 12.283 3.913 -28.596 1.00 94.62 86 VAL A N 1
ATOM 655 C CA . VAL A 1 86 ? 12.258 2.879 -29.639 1.00 94.62 86 VAL A CA 1
ATOM 656 C C . VAL A 1 86 ? 11.170 3.178 -30.670 1.00 94.62 86 VAL A C 1
ATOM 658 O O . VAL A 1 86 ? 11.416 3.065 -31.872 1.00 94.62 86 VAL A O 1
ATOM 66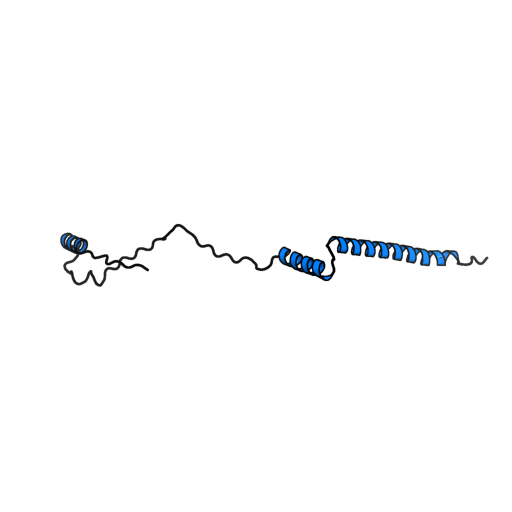1 N N . MET A 1 87 ? 9.989 3.623 -30.244 1.00 93.69 87 MET A N 1
ATOM 662 C CA . MET A 1 87 ? 8.900 3.983 -31.154 1.00 93.69 87 MET A CA 1
ATOM 663 C C . MET A 1 87 ? 9.283 5.165 -32.061 1.00 93.69 87 MET A C 1
ATOM 665 O O . MET A 1 87 ? 9.130 5.089 -33.283 1.00 93.69 87 MET A O 1
ATOM 669 N N . ILE A 1 88 ? 9.863 6.226 -31.492 1.00 93.50 88 ILE A N 1
ATOM 670 C CA . ILE A 1 88 ? 10.291 7.423 -32.233 1.00 93.50 88 ILE A CA 1
ATOM 671 C C . ILE A 1 88 ? 11.420 7.090 -33.216 1.00 93.50 88 ILE A C 1
ATOM 673 O O . ILE A 1 88 ? 11.395 7.520 -34.374 1.00 93.50 88 ILE A O 1
ATOM 677 N N . THR A 1 89 ? 12.418 6.322 -32.780 1.00 92.19 89 THR A N 1
ATOM 678 C CA . THR A 1 89 ? 13.537 5.909 -33.644 1.00 92.19 89 THR A CA 1
ATOM 679 C C . THR A 1 89 ? 13.078 4.966 -34.751 1.00 92.19 89 THR A C 1
ATOM 681 O O . THR A 1 89 ? 13.525 5.106 -35.894 1.00 92.19 89 THR A O 1
ATOM 684 N N . SER A 1 90 ? 12.123 4.080 -34.467 1.00 88.44 90 SER A N 1
ATOM 685 C CA . SER A 1 90 ? 11.498 3.213 -35.468 1.00 88.44 90 SER A CA 1
ATOM 686 C C . SER A 1 90 ? 10.721 4.023 -36.506 1.00 88.44 90 SER A C 1
ATOM 688 O O . SER A 1 90 ? 10.887 3.783 -37.704 1.00 88.44 90 SER A O 1
ATOM 690 N N . MET A 1 91 ? 9.963 5.044 -36.084 1.00 88.00 91 MET A N 1
ATOM 691 C CA . MET A 1 91 ? 9.266 5.969 -36.990 1.00 88.00 91 MET A CA 1
ATOM 692 C C . MET A 1 91 ? 10.238 6.764 -37.863 1.00 88.00 91 MET A C 1
ATOM 694 O O . MET A 1 91 ? 10.067 6.810 -39.081 1.00 88.00 91 MET A O 1
ATOM 698 N N . LYS A 1 92 ? 11.298 7.341 -37.284 1.00 87.38 92 LYS A N 1
ATOM 699 C CA . LYS A 1 92 ? 12.321 8.064 -38.056 1.00 87.38 92 LYS A CA 1
ATOM 700 C C . LYS A 1 92 ? 12.983 7.145 -39.078 1.00 87.38 92 LYS A C 1
ATOM 702 O O . LYS A 1 92 ? 13.059 7.485 -40.253 1.00 87.38 92 LYS A O 1
ATOM 707 N N . THR A 1 93 ? 13.405 5.958 -38.656 1.00 83.38 93 THR A N 1
ATOM 708 C CA . THR A 1 93 ? 14.053 4.970 -39.530 1.00 83.38 93 THR A CA 1
ATOM 709 C C . THR A 1 93 ? 13.113 4.461 -40.625 1.00 83.38 93 THR A C 1
ATOM 711 O O . THR A 1 93 ? 13.561 4.194 -41.740 1.00 83.38 93 THR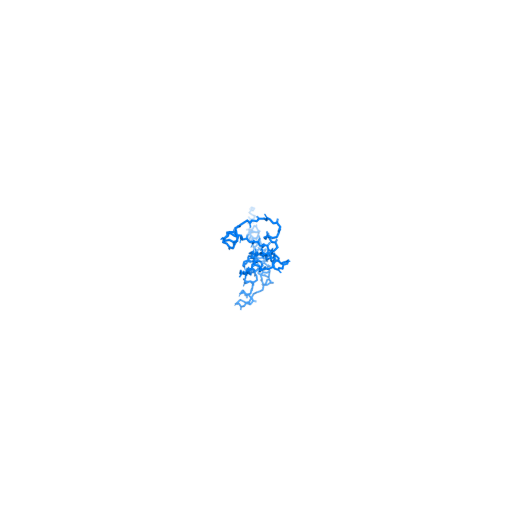 A O 1
ATOM 714 N N . ALA A 1 94 ? 11.814 4.335 -40.350 1.00 84.56 94 ALA A N 1
ATOM 715 C CA . ALA A 1 94 ? 10.807 4.009 -41.358 1.00 84.56 94 ALA A CA 1
ATOM 716 C C . ALA A 1 94 ? 10.657 5.141 -42.388 1.00 84.56 94 ALA A C 1
ATOM 718 O O . ALA A 1 94 ? 10.710 4.879 -43.588 1.00 84.56 94 ALA A O 1
ATOM 719 N N . ILE A 1 95 ? 10.579 6.398 -41.940 1.00 82.81 95 ILE A N 1
ATOM 720 C CA . ILE A 1 95 ? 10.482 7.576 -42.816 1.00 82.81 95 ILE A CA 1
ATOM 721 C C . ILE A 1 95 ? 11.747 7.737 -43.671 1.00 82.81 95 ILE A C 1
ATOM 723 O O . ILE A 1 95 ? 11.640 7.883 -44.886 1.00 82.81 95 ILE A O 1
ATOM 727 N N . TYR A 1 96 ? 12.946 7.631 -43.084 1.00 81.56 96 TYR A N 1
ATOM 728 C CA . TYR A 1 96 ? 14.212 7.689 -43.828 1.00 81.56 96 TYR A CA 1
ATOM 729 C C . TYR A 1 96 ? 14.339 6.554 -44.852 1.00 81.56 96 TYR A C 1
ATOM 731 O O . TYR A 1 96 ? 14.812 6.787 -45.965 1.00 81.56 96 TYR A O 1
ATOM 739 N N . ARG A 1 97 ? 13.876 5.338 -44.526 1.00 74.81 97 ARG A N 1
ATOM 740 C CA . ARG A 1 97 ? 13.846 4.217 -45.484 1.00 74.81 97 ARG A CA 1
ATOM 741 C C . ARG A 1 97 ? 12.873 4.451 -46.642 1.00 74.81 97 ARG A C 1
ATOM 743 O O . ARG A 1 97 ? 13.174 4.044 -47.763 1.00 74.81 97 ARG A O 1
ATOM 750 N N . VAL A 1 98 ? 11.736 5.102 -46.396 1.00 75.00 98 VAL A N 1
ATOM 751 C CA . VAL A 1 98 ? 10.753 5.440 -47.439 1.00 75.00 98 VAL A CA 1
ATOM 752 C C . VAL A 1 98 ? 11.261 6.588 -48.321 1.00 75.00 98 VAL A C 1
ATOM 754 O O . VAL A 1 98 ? 11.283 6.450 -49.543 1.00 75.00 98 VAL A O 1
ATOM 757 N N . PHE A 1 99 ? 11.766 7.677 -47.737 1.00 71.62 99 PHE A N 1
ATOM 758 C CA . PHE A 1 99 ? 12.275 8.833 -48.491 1.00 71.62 99 PHE A CA 1
ATOM 759 C C . PHE A 1 99 ? 13.579 8.535 -49.250 1.00 71.62 99 PHE A C 1
ATOM 761 O O . PHE A 1 99 ? 13.772 9.007 -50.371 1.00 71.62 99 PHE A O 1
ATOM 768 N N . GLY A 1 100 ? 14.462 7.696 -48.694 1.00 60.66 100 GLY A N 1
ATOM 769 C CA . GLY A 1 100 ? 15.698 7.262 -49.355 1.00 60.66 100 GLY A CA 1
ATOM 770 C C . GLY A 1 100 ? 15.471 6.457 -50.643 1.00 60.66 100 GLY A C 1
ATOM 771 O O . GLY A 1 100 ? 16.336 6.457 -51.519 1.00 60.66 100 GLY A O 1
ATOM 772 N N . ARG A 1 101 ? 14.298 5.826 -50.809 1.00 58.81 101 ARG A N 1
ATOM 773 C CA . ARG A 1 101 ? 13.900 5.150 -52.061 1.00 58.81 101 ARG A CA 1
ATOM 774 C C . ARG A 1 101 ? 13.453 6.131 -53.149 1.00 58.81 101 ARG A C 1
ATOM 776 O O . ARG A 1 101 ? 13.601 5.814 -54.322 1.00 58.81 101 ARG A O 1
ATOM 783 N N . TYR A 1 102 ? 12.993 7.330 -52.789 1.00 54.78 102 TYR A N 1
ATOM 784 C CA . TYR A 1 102 ? 12.521 8.336 -53.750 1.00 54.78 102 TYR A CA 1
ATOM 785 C C . TYR A 1 102 ? 13.671 9.083 -54.455 1.00 54.78 102 TYR A C 1
ATOM 787 O O . TYR A 1 102 ? 13.538 9.510 -55.596 1.00 54.78 102 TYR A O 1
ATOM 795 N N . ARG A 1 103 ? 14.851 9.178 -53.822 1.00 58.66 103 ARG A N 1
ATOM 796 C CA . ARG A 1 103 ? 16.039 9.859 -54.382 1.00 58.66 103 ARG A CA 1
ATOM 797 C C . ARG A 1 103 ? 16.820 9.024 -55.421 1.00 58.66 103 ARG A C 1
ATOM 799 O O . ARG A 1 103 ? 17.812 9.504 -55.956 1.00 58.66 103 ARG A O 1
ATOM 806 N N . ARG A 1 104 ? 16.389 7.789 -55.719 1.00 57.16 104 ARG A N 1
ATOM 807 C CA . ARG A 1 104 ? 16.935 6.934 -56.797 1.00 57.16 104 ARG A CA 1
ATOM 808 C C . ARG A 1 104 ? 15.923 6.643 -57.917 1.00 57.16 104 ARG A C 1
ATOM 810 O O . ARG A 1 104 ? 16.037 5.616 -58.578 1.00 57.16 104 ARG A O 1
ATOM 817 N N . ALA A 1 105 ? 14.925 7.495 -58.134 1.00 62.28 105 ALA A N 1
ATOM 818 C CA . ALA A 1 105 ? 14.165 7.427 -59.379 1.00 62.28 105 ALA A CA 1
ATOM 819 C C . ALA A 1 105 ? 15.038 8.023 -60.503 1.00 62.28 105 ALA A C 1
ATOM 821 O O . ALA A 1 105 ? 15.400 9.197 -60.399 1.00 62.28 105 ALA A O 1
ATOM 822 N N . PRO A 1 106 ? 15.442 7.256 -61.534 1.00 60.94 106 PRO A N 1
ATOM 823 C CA . PRO A 1 106 ? 16.164 7.826 -62.661 1.00 60.94 106 PRO A CA 1
ATOM 824 C C . PRO A 1 106 ? 15.227 8.778 -63.410 1.00 60.94 106 PRO A C 1
ATOM 826 O O . PRO A 1 106 ? 14.182 8.373 -63.918 1.00 60.94 106 PRO A O 1
ATOM 829 N N . THR A 1 107 ? 15.596 10.055 -63.468 1.00 66.06 107 THR A N 1
ATOM 830 C CA . THR A 1 107 ? 15.031 11.010 -64.422 1.00 66.06 107 THR A CA 1
ATOM 831 C C . THR A 1 107 ? 15.527 10.614 -65.809 1.00 66.06 107 THR A C 1
ATOM 833 O O . THR A 1 107 ? 16.638 10.978 -66.192 1.00 66.06 107 THR A O 1
ATOM 836 N N . ASN A 1 108 ? 14.741 9.802 -66.519 1.00 59.75 108 ASN A N 1
ATOM 837 C CA . ASN A 1 108 ? 14.938 9.565 -67.946 1.00 59.75 108 ASN A CA 1
ATOM 838 C C . ASN A 1 108 ? 14.602 10.858 -68.703 1.00 59.75 108 ASN A C 1
ATOM 840 O O . ASN A 1 108 ? 13.486 11.369 -68.580 1.00 59.75 108 ASN A O 1
ATOM 844 N N . ILE A 1 109 ? 15.599 11.366 -69.428 1.00 59.00 109 ILE A N 1
ATOM 845 C CA . ILE A 1 109 ? 15.468 12.314 -70.541 1.00 59.00 109 ILE A CA 1
ATOM 846 C C . ILE A 1 109 ? 15.341 11.476 -71.809 1.00 59.00 109 ILE A C 1
ATOM 848 O O . ILE A 1 109 ? 16.105 10.488 -71.909 1.00 59.00 109 ILE A O 1
#

pLDDT: mean 78.73, std 12.59, range [54.16, 96.19]

Organism: NCBI:txid1093978

Foldseek 3Di:
DDDDQPDDPVVLVVCVVVVVDPPSPVCSPPDDDDDDDDPDPDDDDDDDDDPDDPVNVVVVVQVVCCVPVVDHPVNVVVVVVVVVVCVVVVVVVVVCVVVVVVVPDDPDD

Radius of gyration: 45.34 Å; chains: 1; bounding box: 72×27×128 Å

Secondary structure (DSSP, 8-state):
--------HHHHHHHHHTT--S-HHHHHHH--------SSS------PPPS--HHHHHHHHHHHHHHHH---HHHHHHHHHHHHHHHHHHHHHHHHHHHHHHTT-----

Sequence (109 aa):
MSYADFASKFIEKQAMTDGLTFVKKHLEGNLIELEVTFKTLNVMKVVQEPEMSAYTVIGALGGQLGLFLGASALSFVELIEILLLVMITSMKTAIYRVFGRYRRAPTNI